Protein AF-A0A401NNZ1-F1 (afdb_monomer_lite)

Organism: Scyliorhinus torazame (NCBI:txid75743)

pLDDT: mean 77.68, std 12.79, range [53.47, 92.81]

Sequence (85 aa):
RKSWLKNEQKTKRSLISAVSSAKDLVRKLLVVNPRNRYTAQQVLHHSWIRSAAKRNTHNLQREVSMNIGQHFRHCRRQGIRNPAT

InterPro domains:
  IPR011009 Protein kinase-like domain superfamily [SSF56112] (17-63)
  IPR050205 Calcium-dependent Serine/Threonine Protein Kinases [PTHR24349] (15-66)

Secondary structure (DSSP, 8-state):
--HHHHHHHHHHHHHHHHHHHHHHHHHHHS-SSGGGSPPHHHHHTSHHHHTGGG------HHHHHHHHHHHSTTGGGSSS-----

Structure (mmCIF, N/CA/C/O backbone):
data_AF-A0A401NNZ1-F1
#
_entry.id   AF-A0A401NNZ1-F1
#
loop_
_atom_site.group_PDB
_atom_site.id
_atom_site.type_symbol
_atom_site.label_atom_id
_atom_site.label_alt_id
_atom_site.label_comp_id
_atom_site.label_asym_id
_atom_site.label_entity_id
_atom_site.label_seq_id
_atom_site.pdbx_PDB_ins_code
_atom_site.Cartn_x
_atom_site.Cartn_y
_atom_site.Cartn_z
_atom_site.occupancy
_atom_site.B_iso_or_equiv
_atom_site.auth_seq_id
_atom_site.auth_comp_id
_atom_site.auth_asym_id
_atom_site.auth_atom_id
_atom_site.pdbx_PDB_model_num
ATOM 1 N N . ARG A 1 1 ? 2.267 3.334 -39.535 1.00 61.50 1 ARG A N 1
ATOM 2 C CA . ARG A 1 1 ? 1.629 4.522 -38.899 1.00 61.50 1 ARG A CA 1
ATOM 3 C C . ARG A 1 1 ? 0.593 4.206 -37.797 1.00 61.50 1 ARG A C 1
ATOM 5 O O . ARG A 1 1 ? 0.463 5.024 -36.905 1.00 61.50 1 ARG A O 1
ATOM 12 N N . LYS A 1 2 ? -0.085 3.039 -37.758 1.00 64.69 2 LYS A N 1
ATOM 13 C CA . LYS A 1 2 ? -1.077 2.692 -36.697 1.00 64.69 2 LYS A CA 1
ATOM 14 C C . LYS A 1 2 ? -0.490 2.114 -35.386 1.00 64.69 2 LYS A C 1
ATOM 16 O O . LYS A 1 2 ? -1.230 1.897 -34.431 1.00 64.69 2 LYS A O 1
ATOM 21 N N . SER A 1 3 ? 0.811 1.813 -35.336 1.00 58.59 3 SER A N 1
ATOM 22 C CA . SER A 1 3 ? 1.472 1.189 -34.174 1.00 58.59 3 SER A CA 1
ATOM 23 C C . SER A 1 3 ? 1.630 2.135 -32.979 1.00 58.59 3 SER A C 1
ATOM 25 O O . SER A 1 3 ? 1.552 1.682 -31.841 1.00 58.59 3 SER A O 1
ATOM 27 N N . TRP A 1 4 ? 1.778 3.436 -33.232 1.00 61.91 4 TRP A N 1
ATOM 28 C CA . TRP A 1 4 ? 1.894 4.470 -32.200 1.00 61.91 4 TRP A CA 1
ATOM 29 C C . TRP A 1 4 ? 0.608 4.616 -31.388 1.00 61.91 4 TRP A C 1
ATOM 31 O O . TRP A 1 4 ? 0.621 4.468 -30.177 1.00 61.91 4 TRP A O 1
ATOM 41 N N . LEU A 1 5 ? -0.546 4.725 -32.045 1.00 71.00 5 LEU A N 1
ATOM 42 C CA . LEU A 1 5 ? -1.831 4.777 -31.336 1.00 71.00 5 LEU A CA 1
ATOM 43 C C . LEU A 1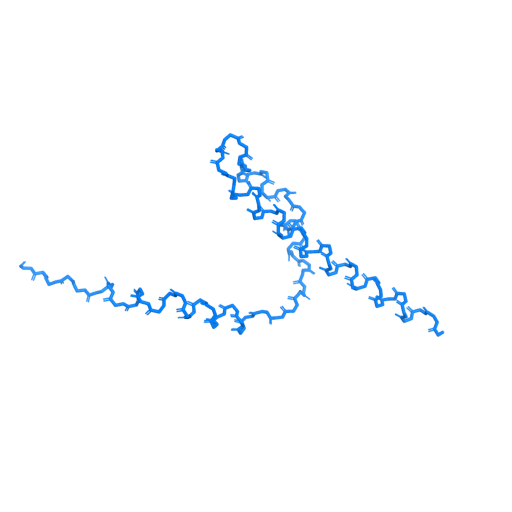 5 ? -2.077 3.523 -30.479 1.00 71.00 5 LEU A C 1
ATOM 45 O O . LEU A 1 5 ? -2.612 3.606 -29.376 1.00 71.00 5 LEU A O 1
ATOM 49 N N . LYS A 1 6 ? -1.640 2.348 -30.953 1.00 71.75 6 LYS A N 1
ATOM 50 C CA . LYS A 1 6 ? -1.730 1.099 -30.181 1.00 71.75 6 LYS A CA 1
ATOM 51 C C . LYS A 1 6 ? -0.804 1.100 -28.960 1.00 71.75 6 LYS A C 1
ATOM 53 O O . LYS A 1 6 ? -1.213 0.593 -27.916 1.00 71.75 6 LYS A O 1
ATOM 58 N N . ASN A 1 7 ? 0.412 1.645 -29.068 1.00 75.62 7 ASN A N 1
ATOM 59 C CA . ASN A 1 7 ? 1.345 1.728 -27.940 1.00 75.62 7 ASN A CA 1
ATOM 60 C C . ASN A 1 7 ? 0.851 2.722 -26.877 1.00 75.62 7 ASN A C 1
ATOM 62 O O . ASN A 1 7 ? 0.877 2.410 -25.691 1.00 75.62 7 ASN A O 1
ATOM 66 N N . GLU A 1 8 ? 0.272 3.840 -27.301 1.00 70.81 8 GLU A N 1
ATOM 67 C CA . GLU A 1 8 ? -0.227 4.882 -26.418 1.00 70.81 8 GLU A CA 1
ATOM 68 C C . GLU A 1 8 ? -1.476 4.410 -25.678 1.00 70.81 8 GLU A C 1
ATOM 70 O O . GLU A 1 8 ? -1.568 4.537 -24.457 1.00 70.81 8 GLU A O 1
ATOM 75 N N . GLN A 1 9 ? -2.407 3.767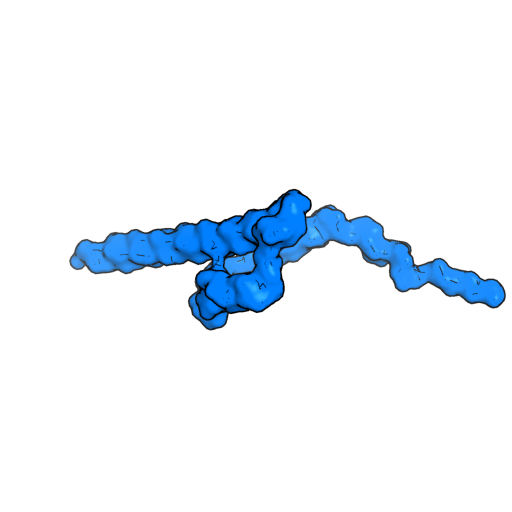 -26.388 1.00 68.69 9 GLN A N 1
ATOM 76 C CA . GLN A 1 9 ? -3.600 3.194 -25.772 1.00 68.69 9 GLN A CA 1
ATOM 77 C C . GLN A 1 9 ? -3.247 2.069 -24.790 1.00 68.69 9 GLN A C 1
ATOM 79 O O . GLN A 1 9 ? -3.895 1.928 -23.751 1.00 68.69 9 GLN A O 1
ATOM 84 N N . LYS A 1 10 ? -2.194 1.291 -25.079 1.00 71.69 10 LYS A N 1
ATOM 85 C CA . LYS A 1 10 ? -1.655 0.277 -24.162 1.00 71.69 10 LYS A CA 1
ATOM 86 C C . LYS A 1 10 ? -1.081 0.925 -22.899 1.00 71.69 10 LYS A C 1
ATOM 88 O O . LYS A 1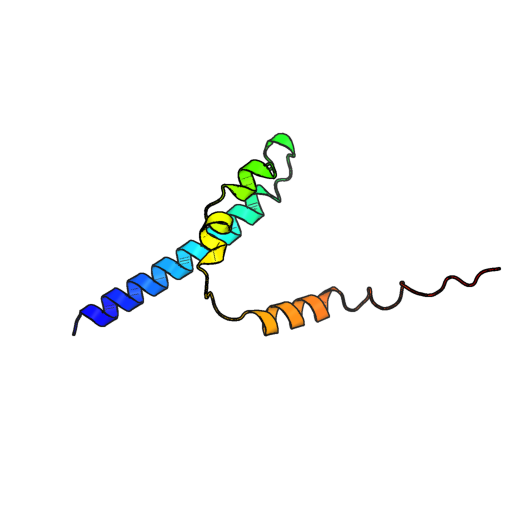 10 ? -1.404 0.478 -21.800 1.00 71.69 10 LYS A O 1
ATOM 93 N N . THR A 1 11 ? -0.313 2.003 -23.041 1.00 72.31 11 THR A N 1
ATOM 94 C CA . THR A 1 11 ? 0.250 2.765 -21.916 1.00 72.31 11 THR A CA 1
ATOM 95 C C . THR A 1 11 ? -0.847 3.403 -21.063 1.00 72.31 11 THR A C 1
ATOM 97 O O . THR A 1 11 ? -0.863 3.213 -19.848 1.00 72.31 11 THR A O 1
ATOM 100 N N . LYS A 1 12 ? -1.830 4.072 -21.680 1.00 73.44 12 LYS A N 1
ATOM 101 C CA . LYS A 1 12 ? -2.969 4.692 -20.981 1.00 73.44 12 LYS A CA 1
ATOM 102 C C . LYS A 1 12 ? -3.783 3.663 -20.191 1.00 73.44 12 LYS A C 1
ATOM 104 O O . LYS A 1 12 ? -4.035 3.863 -19.005 1.00 73.44 12 LYS A O 1
ATOM 109 N N . ARG A 1 13 ? -4.129 2.520 -20.797 1.00 71.50 13 ARG A N 1
ATOM 110 C CA . ARG A 1 13 ? -4.848 1.425 -20.111 1.00 71.50 13 ARG A CA 1
ATOM 111 C C . ARG A 1 13 ? -4.040 0.826 -18.958 1.00 71.50 13 ARG A C 1
ATOM 113 O O . ARG A 1 13 ? -4.603 0.541 -17.903 1.00 71.50 13 ARG A O 1
ATOM 120 N N . SER A 1 14 ? -2.727 0.677 -19.135 1.00 75.44 14 SER A N 1
ATOM 121 C CA . SER A 1 14 ? -1.829 0.185 -18.085 1.00 75.44 14 SER A CA 1
ATOM 122 C C . SER A 1 14 ? -1.774 1.131 -16.882 1.00 75.44 14 SER A C 1
ATOM 124 O O . SER A 1 14 ? -1.822 0.675 -15.740 1.00 75.44 14 SER A O 1
ATOM 126 N N . LEU A 1 15 ? -1.708 2.445 -17.119 1.00 71.62 15 LEU A N 1
ATOM 127 C CA . LEU A 1 15 ? -1.685 3.457 -16.058 1.00 71.62 15 LEU A CA 1
ATOM 128 C C . LEU A 1 15 ? -3.005 3.495 -15.276 1.00 71.62 15 LEU A C 1
ATOM 130 O O . LEU A 1 15 ? -2.990 3.500 -14.045 1.00 71.62 15 LEU A O 1
ATOM 134 N N . ILE A 1 16 ? -4.144 3.437 -15.974 1.00 76.88 16 ILE A N 1
ATOM 135 C CA . ILE A 1 16 ? -5.476 3.406 -15.347 1.00 76.88 16 ILE A CA 1
ATOM 136 C C . ILE A 1 16 ? -5.627 2.168 -14.448 1.00 76.88 16 ILE A C 1
ATOM 138 O O . ILE A 1 16 ? -6.117 2.273 -13.321 1.00 76.88 16 ILE A O 1
ATOM 142 N N . SER A 1 17 ? -5.145 1.007 -14.901 1.00 75.38 17 SER A N 1
ATOM 143 C CA . SER A 1 17 ? -5.182 -0.239 -14.124 1.00 75.38 17 SER A CA 1
ATOM 144 C C . SER A 1 17 ? -4.344 -0.167 -12.837 1.00 75.38 17 SER A C 1
ATOM 146 O O . SER A 1 17 ? -4.795 -0.598 -11.771 1.00 75.38 17 SER A O 1
ATOM 148 N N . ALA A 1 18 ? -3.158 0.450 -12.892 1.00 72.94 18 ALA A N 1
ATOM 149 C CA . ALA A 1 18 ? -2.292 0.613 -11.723 1.00 72.94 18 ALA A CA 1
ATOM 150 C C . ALA A 1 18 ? -2.918 1.519 -10.647 1.00 72.94 18 ALA A C 1
ATOM 152 O O . ALA A 1 18 ? -2.868 1.188 -9.461 1.00 72.94 18 ALA A O 1
ATOM 153 N N . VAL A 1 19 ? -3.548 2.628 -11.051 1.00 79.62 19 VAL A N 1
ATOM 154 C CA . VAL A 1 19 ? -4.253 3.543 -10.134 1.00 79.62 19 VAL A CA 1
ATOM 155 C C . VAL A 1 19 ? -5.504 2.888 -9.550 1.00 79.62 19 VAL A C 1
ATOM 157 O O . VAL A 1 19 ? -5.760 3.023 -8.353 1.00 79.62 19 VAL A O 1
ATOM 160 N N . SER A 1 20 ? -6.265 2.147 -10.360 1.00 84.31 20 SER A N 1
ATOM 161 C CA . SER A 1 20 ? -7.433 1.400 -9.876 1.00 84.31 20 SER A CA 1
ATOM 162 C C . SER A 1 20 ? -7.032 0.373 -8.812 1.00 84.31 20 SER A C 1
ATOM 164 O O . SER A 1 20 ? -7.610 0.344 -7.727 1.00 84.31 20 SER A O 1
ATOM 166 N N . SER A 1 21 ? -5.954 -0.376 -9.068 1.00 85.69 21 SER A N 1
ATOM 167 C CA . SER A 1 21 ? -5.407 -1.358 -8.122 1.00 85.69 21 SER A CA 1
ATOM 168 C C . SER A 1 21 ? -4.902 -0.707 -6.828 1.00 85.69 21 SER A C 1
ATOM 170 O O . SER A 1 21 ? -5.060 -1.274 -5.751 1.00 85.69 21 SER A O 1
ATOM 172 N N . ALA A 1 22 ? -4.317 0.493 -6.906 1.00 86.44 22 ALA A N 1
ATOM 173 C CA . ALA A 1 22 ? -3.901 1.253 -5.725 1.00 86.44 22 ALA A CA 1
ATOM 174 C C . ALA A 1 22 ? -5.100 1.621 -4.841 1.00 86.44 22 ALA A C 1
ATOM 176 O O . ALA A 1 22 ? -5.088 1.399 -3.632 1.00 86.44 22 ALA A O 1
ATOM 177 N N . LYS A 1 23 ? -6.159 2.156 -5.461 1.00 89.75 23 LYS A N 1
ATOM 178 C CA . LYS A 1 23 ? -7.386 2.552 -4.761 1.00 89.75 23 LYS A CA 1
ATOM 179 C C . LYS A 1 23 ? -8.111 1.347 -4.157 1.00 89.75 23 LYS A C 1
ATOM 181 O O . LYS A 1 23 ? -8.640 1.465 -3.058 1.00 89.75 23 LYS A O 1
ATOM 186 N N . ASP A 1 24 ? -8.131 0.203 -4.842 1.00 90.12 24 ASP A N 1
ATOM 187 C CA . ASP A 1 24 ? -8.719 -1.042 -4.323 1.00 90.12 24 ASP A CA 1
ATOM 188 C C . ASP A 1 24 ? -8.033 -1.512 -3.034 1.00 90.12 24 ASP A C 1
ATOM 190 O O . ASP A 1 24 ? -8.701 -1.788 -2.038 1.00 90.12 24 ASP A O 1
ATOM 194 N N . LEU A 1 25 ? -6.696 -1.490 -3.014 1.00 90.69 25 LEU A N 1
ATOM 195 C CA . LEU A 1 25 ? -5.927 -1.881 -1.836 1.00 90.69 25 LEU A CA 1
ATOM 1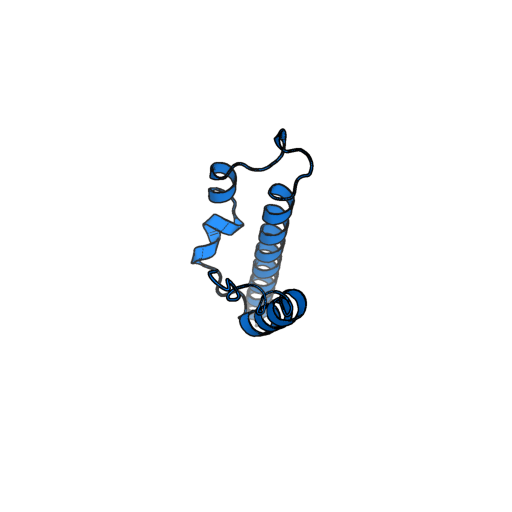96 C C . LEU A 1 25 ? -6.266 -1.019 -0.615 1.00 90.69 25 LEU A C 1
ATOM 198 O O . LEU A 1 25 ? -6.506 -1.543 0.472 1.00 90.69 25 LEU A O 1
ATOM 202 N N . VAL A 1 26 ? -6.321 0.303 -0.797 1.00 91.06 26 VAL A N 1
ATOM 203 C CA . VAL A 1 26 ? -6.646 1.241 0.287 1.00 91.06 26 VAL A CA 1
ATOM 204 C C . VAL A 1 26 ? -8.060 0.995 0.820 1.00 91.06 26 VAL A C 1
ATOM 206 O O . VAL A 1 26 ? -8.252 0.988 2.033 1.00 91.06 26 VAL A O 1
ATOM 209 N N . ARG A 1 27 ? -9.041 0.709 -0.048 1.00 91.94 27 ARG A N 1
ATOM 210 C CA . ARG A 1 27 ? -10.415 0.383 0.380 1.00 91.94 27 ARG A CA 1
ATOM 211 C C . ARG A 1 27 ? -10.481 -0.870 1.249 1.00 91.94 27 ARG A C 1
ATOM 213 O O . ARG A 1 27 ? -11.239 -0.891 2.209 1.00 91.94 27 ARG A O 1
ATOM 220 N N . LYS A 1 28 ? -9.683 -1.893 0.936 1.00 88.19 28 LYS A N 1
ATOM 221 C CA . LYS A 1 28 ? -9.639 -3.164 1.683 1.00 88.19 28 LYS A CA 1
ATOM 222 C C . LYS A 1 28 ? -8.880 -3.076 3.010 1.00 88.19 28 LYS A C 1
ATOM 224 O O . LYS A 1 28 ? -9.111 -3.883 3.910 1.00 88.19 28 LYS A O 1
ATOM 229 N N . LEU A 1 29 ? -8.000 -2.085 3.144 1.00 90.75 29 LEU A N 1
ATOM 230 C CA . LEU A 1 29 ? -7.347 -1.733 4.406 1.00 90.75 29 LEU A CA 1
ATOM 231 C C . LEU A 1 29 ? -8.262 -0.888 5.302 1.00 90.75 29 LEU A C 1
ATOM 233 O O . LEU A 1 29 ? -8.366 -1.139 6.502 1.00 90.75 29 LEU A O 1
ATOM 237 N N . LEU A 1 30 ? -8.964 0.081 4.713 1.00 92.62 30 LEU A N 1
ATOM 238 C CA . LEU A 1 30 ? -9.849 1.020 5.406 1.00 92.62 30 LEU A CA 1
ATOM 239 C C . LEU A 1 30 ? -11.298 0.510 5.488 1.00 92.62 30 LEU A C 1
ATOM 241 O O . LEU A 1 30 ? -12.248 1.255 5.255 1.00 92.62 30 LEU A O 1
ATOM 245 N N . VAL A 1 31 ? -11.476 -0.770 5.823 1.00 91.00 31 VAL A N 1
ATOM 246 C CA . VAL A 1 31 ? -12.801 -1.355 6.073 1.00 91.00 31 VAL A CA 1
ATOM 247 C C . VAL A 1 31 ? -13.210 -1.108 7.528 1.00 91.00 31 VAL A C 1
ATOM 249 O O . VAL A 1 31 ? -12.426 -1.348 8.453 1.00 91.00 31 VAL A O 1
ATOM 252 N N . VAL A 1 32 ? -14.455 -0.653 7.722 1.00 86.50 32 VAL A N 1
ATOM 253 C CA . VAL A 1 32 ? -15.050 -0.376 9.044 1.00 86.50 32 VAL A CA 1
ATOM 254 C C . VAL A 1 32 ? -15.104 -1.647 9.895 1.00 86.50 32 VAL A C 1
ATOM 256 O O . VAL A 1 32 ? -14.729 -1.631 11.063 1.00 86.50 32 VAL A O 1
ATOM 259 N N . ASN A 1 33 ? -15.515 -2.769 9.296 1.00 86.75 33 ASN A N 1
ATOM 260 C CA . ASN A 1 33 ? -15.552 -4.062 9.971 1.00 86.75 33 ASN A CA 1
ATOM 261 C C . ASN A 1 33 ? -14.157 -4.727 9.969 1.00 86.75 33 ASN A C 1
ATOM 263 O O . ASN A 1 33 ? -13.651 -5.063 8.893 1.00 86.75 33 ASN A O 1
ATOM 267 N N . PRO A 1 34 ? -13.551 -4.994 11.141 1.00 84.12 34 PRO A N 1
ATOM 268 C CA . PRO A 1 34 ? -12.220 -5.590 11.231 1.00 84.12 34 PRO A CA 1
ATOM 269 C C . PRO A 1 34 ? -12.150 -7.024 10.691 1.00 84.12 34 PRO A C 1
ATOM 271 O O . PRO A 1 34 ? -11.093 -7.429 10.224 1.00 84.12 34 PRO A O 1
ATOM 274 N N . ARG A 1 35 ? -13.254 -7.783 10.691 1.00 85.62 35 ARG A N 1
ATOM 275 C CA . ARG A 1 35 ? -13.280 -9.155 10.143 1.00 85.62 35 ARG A CA 1
ATOM 276 C C . ARG A 1 35 ? -13.162 -9.190 8.618 1.00 85.62 35 ARG A C 1
ATOM 278 O O . ARG A 1 35 ? -12.705 -10.179 8.063 1.00 85.62 35 ARG A O 1
ATOM 285 N N . ASN A 1 36 ? -13.544 -8.097 7.960 1.00 85.69 36 ASN A N 1
ATOM 286 C CA . ASN A 1 36 ? -13.461 -7.936 6.508 1.00 85.69 36 ASN A CA 1
ATOM 287 C C . ASN A 1 36 ? -12.181 -7.198 6.078 1.00 85.69 36 ASN A C 1
ATOM 289 O O . ASN A 1 36 ? -11.959 -6.991 4.883 1.00 85.69 36 ASN A O 1
ATOM 293 N N . ARG A 1 37 ? -11.359 -6.757 7.040 1.00 92.81 37 ARG A N 1
ATOM 294 C CA . ARG A 1 37 ? -10.110 -6.046 6.779 1.00 92.81 37 ARG A CA 1
ATOM 295 C C . ARG A 1 37 ? -9.058 -7.026 6.289 1.00 92.81 37 ARG A C 1
ATOM 297 O O . ARG A 1 37 ? -8.881 -8.098 6.860 1.00 92.81 37 ARG A O 1
ATOM 304 N N . TYR A 1 38 ? -8.321 -6.620 5.263 1.00 91.19 38 TYR A N 1
ATOM 305 C CA . TYR A 1 38 ? -7.208 -7.423 4.776 1.00 91.19 38 TYR A CA 1
ATOM 306 C C . TYR A 1 38 ? -6.127 -7.600 5.844 1.00 91.19 38 TYR A C 1
ATOM 308 O O . TYR A 1 38 ? -5.683 -6.635 6.471 1.00 91.19 38 TYR A O 1
ATOM 316 N N . THR A 1 39 ? -5.670 -8.839 6.006 1.00 91.94 39 THR A N 1
ATOM 317 C CA . THR A 1 39 ? -4.500 -9.154 6.827 1.00 91.94 39 THR A CA 1
ATOM 318 C C . THR A 1 39 ? -3.219 -8.708 6.124 1.00 91.94 39 THR A C 1
ATOM 320 O O . THR A 1 39 ? -3.178 -8.559 4.899 1.00 91.94 39 THR A O 1
ATOM 323 N N . ALA A 1 40 ? -2.136 -8.530 6.885 1.00 90.31 40 ALA A N 1
ATOM 324 C CA . ALA A 1 40 ? -0.840 -8.144 6.324 1.00 90.31 40 ALA A CA 1
ATOM 325 C C . ALA A 1 40 ? -0.373 -9.113 5.220 1.00 90.31 40 ALA A C 1
ATOM 327 O O . ALA A 1 40 ? 0.104 -8.680 4.174 1.00 90.31 40 ALA A O 1
ATOM 328 N N . GLN A 1 41 ? -0.597 -10.418 5.401 1.00 90.69 41 GLN A N 1
ATOM 329 C CA . GLN A 1 41 ? -0.284 -11.428 4.387 1.00 90.69 41 GLN A CA 1
ATOM 330 C C . GLN A 1 41 ? -1.101 -11.216 3.103 1.00 90.69 41 GLN A C 1
ATOM 332 O O . GLN A 1 41 ? -0.540 -11.215 2.009 1.00 90.69 41 GLN A O 1
ATOM 337 N N . GLN A 1 42 ? -2.407 -10.956 3.212 1.00 90.56 42 GLN A N 1
ATOM 338 C CA . GLN A 1 42 ? -3.264 -10.692 2.048 1.00 90.56 42 GLN A CA 1
ATOM 339 C C . GLN A 1 42 ? -2.843 -9.426 1.286 1.00 90.56 42 GLN A C 1
ATOM 341 O O . GLN A 1 42 ? -2.860 -9.406 0.055 1.00 90.56 42 GLN A O 1
ATOM 346 N N . VAL A 1 43 ? -2.419 -8.382 2.002 1.00 90.44 43 VAL A N 1
ATOM 347 C CA . VAL A 1 43 ? -1.902 -7.131 1.419 1.00 90.44 43 VAL A CA 1
ATOM 348 C C . VAL A 1 43 ? -0.645 -7.383 0.593 1.00 90.44 43 VAL A C 1
ATOM 350 O O . VAL A 1 43 ? -0.548 -6.885 -0.529 1.00 90.44 43 VAL A O 1
ATOM 353 N N . LEU A 1 44 ? 0.293 -8.180 1.111 1.00 89.12 44 LEU A N 1
ATOM 354 C CA . LEU A 1 44 ? 1.541 -8.506 0.414 1.00 89.12 44 LEU A CA 1
ATOM 355 C C . LEU A 1 44 ? 1.294 -9.244 -0.911 1.00 89.12 44 LEU A C 1
ATOM 357 O O . LEU A 1 44 ? 2.024 -9.033 -1.879 1.00 89.12 44 LEU A O 1
ATOM 361 N N . HIS A 1 45 ? 0.228 -10.043 -0.991 1.00 89.81 45 HIS A N 1
ATOM 362 C CA . HIS A 1 45 ? -0.174 -10.728 -2.222 1.00 89.81 45 HIS A CA 1
ATOM 363 C C . HIS A 1 45 ? -0.966 -9.851 -3.209 1.00 89.81 45 HIS A C 1
ATOM 365 O O . HIS A 1 45 ? -1.212 -10.279 -4.340 1.00 89.81 45 HIS A O 1
ATOM 371 N N . HIS A 1 46 ? -1.353 -8.626 -2.839 1.00 89.62 46 HIS A N 1
ATOM 372 C CA . HIS A 1 46 ? -2.154 -7.765 -3.703 1.00 89.62 46 HIS A CA 1
ATOM 373 C C . HIS A 1 46 ? -1.378 -7.302 -4.946 1.00 89.62 46 HIS A C 1
ATOM 375 O O . HIS A 1 46 ? -0.196 -6.956 -4.878 1.00 89.62 46 HIS A O 1
ATOM 381 N N . SER A 1 47 ? -2.068 -7.218 -6.088 1.00 85.75 47 SER A N 1
ATOM 382 C CA . SER A 1 47 ? -1.492 -6.839 -7.388 1.00 85.75 47 SER A CA 1
ATOM 383 C C . SER A 1 47 ? -0.725 -5.516 -7.335 1.00 85.75 47 SER A C 1
ATOM 385 O O . SER A 1 47 ? 0.358 -5.410 -7.905 1.00 85.75 47 SER A O 1
ATOM 387 N N . TRP A 1 48 ? -1.230 -4.525 -6.592 1.00 85.38 48 TRP A N 1
ATOM 388 C CA . TRP A 1 48 ? -0.532 -3.251 -6.419 1.00 85.38 48 TRP A CA 1
ATOM 389 C C . TRP A 1 48 ? 0.832 -3.423 -5.739 1.00 85.38 48 TRP A C 1
ATOM 391 O O . TRP A 1 48 ? 1.813 -2.897 -6.260 1.00 85.38 48 TRP A O 1
ATOM 401 N N . ILE A 1 49 ? 0.928 -4.182 -4.641 1.00 87.19 49 ILE A N 1
ATOM 402 C CA . ILE A 1 49 ? 2.193 -4.416 -3.921 1.00 87.19 49 ILE A CA 1
ATOM 403 C C . ILE A 1 49 ? 3.137 -5.277 -4.762 1.00 87.19 49 ILE A C 1
ATOM 405 O O . ILE A 1 49 ? 4.283 -4.897 -4.987 1.00 87.19 49 ILE A O 1
ATOM 409 N N . ARG A 1 50 ? 2.638 -6.375 -5.336 1.00 85.19 50 ARG A N 1
ATOM 410 C CA . ARG A 1 50 ? 3.449 -7.283 -6.158 1.00 85.19 50 ARG A CA 1
ATOM 411 C C . ARG A 1 50 ? 4.009 -6.613 -7.415 1.00 85.19 50 ARG A C 1
ATOM 413 O O . ARG A 1 50 ? 5.104 -6.938 -7.860 1.00 85.19 50 ARG A O 1
ATOM 420 N N . SER A 1 51 ? 3.278 -5.661 -7.992 1.00 77.50 51 SER A N 1
ATOM 421 C CA . SER A 1 51 ? 3.729 -4.887 -9.152 1.00 77.50 51 SER A CA 1
ATOM 422 C C . SER A 1 51 ? 4.514 -3.621 -8.783 1.00 77.50 51 SER A C 1
ATOM 424 O O . SER A 1 51 ? 4.958 -2.923 -9.693 1.00 77.50 51 SER A O 1
ATOM 426 N N . ALA A 1 52 ? 4.711 -3.308 -7.494 1.00 66.06 52 ALA A N 1
ATOM 427 C CA . ALA A 1 52 ? 5.367 -2.078 -7.037 1.00 66.06 52 ALA A CA 1
ATOM 428 C C . ALA A 1 52 ? 6.786 -1.893 -7.570 1.00 66.06 52 ALA A C 1
ATOM 430 O O . ALA A 1 52 ? 7.139 -0.783 -7.961 1.00 66.06 52 ALA A O 1
ATOM 431 N N . ALA A 1 53 ? 7.540 -2.984 -7.704 1.00 58.50 53 ALA A N 1
ATOM 432 C CA . ALA A 1 53 ? 8.908 -2.967 -8.216 1.00 58.50 53 ALA A CA 1
ATOM 433 C C . ALA A 1 53 ? 9.039 -2.468 -9.672 1.00 58.50 53 ALA A C 1
ATOM 435 O O . ALA A 1 53 ? 10.137 -2.145 -10.106 1.00 58.50 53 ALA A O 1
ATOM 436 N N . LYS A 1 54 ? 7.942 -2.399 -10.446 1.00 61.12 54 LYS A N 1
ATOM 437 C CA . LYS A 1 54 ? 7.959 -2.028 -11.877 1.00 61.12 54 LYS A CA 1
ATOM 438 C C . LYS A 1 54 ? 7.330 -0.669 -12.191 1.00 61.12 54 LYS A C 1
ATOM 440 O O . LYS A 1 54 ? 7.201 -0.311 -13.360 1.00 61.12 54 LYS A O 1
ATOM 445 N N . ARG A 1 55 ? 6.887 0.090 -11.186 1.00 62.09 55 ARG A N 1
ATOM 446 C CA . ARG A 1 55 ? 6.089 1.302 -11.414 1.00 62.09 55 ARG A CA 1
ATOM 447 C C . ARG A 1 55 ? 6.967 2.555 -11.463 1.00 62.09 55 ARG A C 1
ATOM 449 O O . ARG A 1 55 ? 7.119 3.237 -10.461 1.00 62.09 55 ARG A O 1
ATOM 456 N N . ASN A 1 56 ? 7.449 2.912 -12.658 1.00 58.34 56 ASN A N 1
ATOM 457 C CA . ASN A 1 56 ? 7.822 4.297 -12.990 1.00 58.34 56 ASN A CA 1
ATOM 458 C C . ASN A 1 56 ? 6.543 5.107 -13.281 1.00 58.34 56 ASN A C 1
ATOM 460 O O . ASN A 1 56 ? 6.274 5.543 -14.398 1.00 58.34 56 ASN A O 1
ATOM 464 N N . THR A 1 57 ? 5.656 5.176 -12.293 1.00 66.50 57 THR A N 1
ATOM 465 C CA . THR A 1 57 ? 4.460 6.018 -12.347 1.00 66.50 57 THR A CA 1
ATOM 466 C C . THR A 1 57 ? 4.871 7.394 -11.863 1.00 66.50 57 THR A C 1
ATOM 468 O O . THR A 1 57 ? 5.227 7.504 -10.699 1.00 66.50 57 THR A O 1
ATOM 471 N N . HIS A 1 58 ? 4.864 8.368 -12.777 1.00 70.38 58 HIS A N 1
ATOM 472 C CA . HIS A 1 58 ? 4.959 9.824 -12.595 1.00 70.38 58 HIS A CA 1
ATOM 473 C C . HIS A 1 58 ? 5.402 10.318 -11.206 1.00 70.38 58 HIS A C 1
ATOM 475 O O . HIS A 1 58 ? 4.725 10.074 -10.213 1.00 70.38 58 HIS A O 1
ATOM 481 N N . ASN A 1 59 ? 6.491 11.086 -11.131 1.00 81.56 59 ASN A N 1
ATOM 482 C CA . ASN A 1 59 ? 6.976 11.628 -9.862 1.00 81.56 59 ASN A CA 1
ATOM 483 C C . ASN A 1 59 ? 5.910 12.520 -9.180 1.00 81.56 59 ASN A C 1
ATOM 485 O O . ASN A 1 59 ? 5.705 13.666 -9.572 1.00 81.56 59 ASN A O 1
ATOM 489 N N . LEU A 1 60 ? 5.243 11.993 -8.147 1.00 85.06 60 LEU A N 1
ATOM 490 C CA . LEU A 1 60 ? 4.240 12.711 -7.346 1.00 85.06 60 LEU A CA 1
ATOM 491 C C . LEU A 1 60 ? 4.847 13.428 -6.129 1.00 85.06 60 LEU A C 1
ATOM 493 O O . LEU A 1 60 ? 4.113 13.983 -5.314 1.00 85.06 60 LEU A O 1
ATOM 497 N N . GLN A 1 61 ? 6.176 13.432 -5.980 1.00 88.06 61 GLN A N 1
ATOM 498 C CA . GLN A 1 61 ? 6.858 13.929 -4.784 1.00 88.06 61 GLN A CA 1
ATOM 499 C C . GLN A 1 61 ? 6.475 15.369 -4.443 1.00 88.06 61 GLN A C 1
ATOM 501 O O . GLN A 1 61 ? 6.220 15.651 -3.275 1.00 88.06 61 GLN A O 1
ATOM 506 N N . ARG A 1 62 ? 6.402 16.273 -5.432 1.00 91.00 62 ARG A N 1
ATOM 507 C CA . ARG A 1 62 ? 6.027 17.678 -5.203 1.00 91.00 62 ARG A CA 1
ATOM 508 C C . ARG A 1 62 ? 4.631 17.792 -4.593 1.00 91.00 62 ARG A C 1
ATOM 510 O O . ARG A 1 62 ? 4.484 18.391 -3.534 1.00 91.00 62 ARG A O 1
ATOM 517 N N . GLU A 1 63 ? 3.630 17.206 -5.244 1.00 89.81 63 GLU A N 1
ATOM 518 C CA . GLU A 1 63 ? 2.229 17.313 -4.820 1.00 89.81 63 GLU A CA 1
ATOM 519 C C . GLU A 1 63 ? 2.007 16.666 -3.452 1.00 89.81 63 GLU A C 1
ATOM 521 O O . GLU A 1 63 ? 1.440 17.283 -2.550 1.00 89.81 63 GLU A O 1
ATOM 526 N N . VAL A 1 64 ? 2.562 15.467 -3.252 1.00 88.12 64 VAL A N 1
ATOM 527 C CA . VAL A 1 64 ? 2.498 14.752 -1.973 1.00 88.12 64 VAL A CA 1
ATOM 528 C C . VAL A 1 64 ? 3.190 15.548 -0.864 1.00 88.12 64 VAL A C 1
ATOM 530 O O . VAL A 1 64 ? 2.620 15.705 0.214 1.00 88.12 64 VAL A O 1
ATOM 533 N N . SER A 1 65 ? 4.381 16.101 -1.118 1.00 91.31 65 SER A N 1
ATOM 534 C CA . SER A 1 65 ? 5.128 16.881 -0.118 1.00 91.31 65 SER A CA 1
ATOM 535 C C . SER A 1 65 ? 4.401 18.166 0.260 1.00 91.31 65 SER A C 1
ATOM 537 O O . SER A 1 65 ? 4.339 18.509 1.440 1.00 91.31 65 SER A O 1
ATOM 539 N N . MET A 1 66 ? 3.815 18.861 -0.719 1.00 90.38 66 MET A N 1
ATOM 540 C CA . MET A 1 66 ? 2.990 20.037 -0.461 1.00 90.38 66 MET A CA 1
ATOM 541 C C . MET A 1 66 ? 1.772 19.663 0.380 1.00 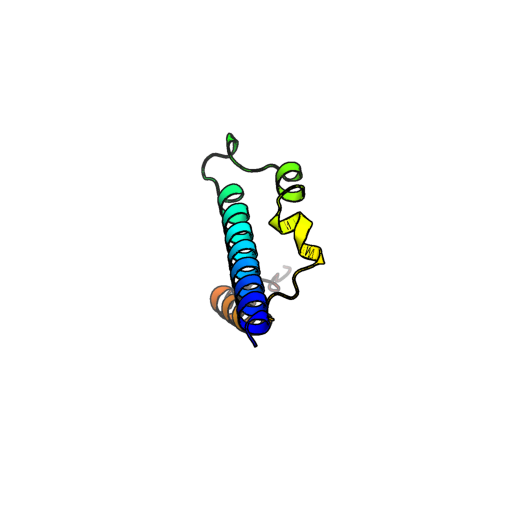90.38 66 MET A C 1
ATOM 543 O O . MET A 1 66 ? 1.528 20.311 1.390 1.00 90.38 66 MET A O 1
ATOM 547 N N . ASN A 1 67 ? 1.051 18.598 0.029 1.00 90.50 67 ASN A N 1
ATOM 548 C CA . ASN A 1 67 ? -0.135 18.166 0.766 1.00 90.50 67 ASN A CA 1
ATOM 549 C C . ASN A 1 67 ? 0.198 17.775 2.217 1.00 90.50 67 ASN A C 1
ATOM 551 O O . ASN A 1 67 ? -0.455 18.227 3.156 1.00 90.50 67 ASN A O 1
ATOM 555 N N . ILE A 1 68 ? 1.267 17.001 2.426 1.00 89.94 68 ILE A N 1
ATOM 556 C CA . ILE A 1 68 ? 1.744 16.628 3.767 1.00 89.94 68 ILE A CA 1
ATOM 557 C C . ILE A 1 68 ? 2.150 17.877 4.554 1.00 89.94 68 ILE A C 1
ATOM 559 O O . ILE A 1 68 ? 1.703 18.076 5.683 1.00 89.94 68 ILE A O 1
ATOM 563 N N . GLY A 1 69 ? 2.948 18.759 3.949 1.00 88.25 69 GLY A N 1
ATOM 564 C CA . GLY A 1 69 ? 3.305 20.033 4.561 1.00 88.25 69 GLY A CA 1
ATOM 565 C C . GLY A 1 69 ? 2.063 20.825 4.956 1.00 88.25 69 GLY A C 1
ATOM 566 O O . GLY A 1 69 ? 2.030 21.416 6.028 1.00 88.25 69 GLY A O 1
ATOM 567 N N . GLN A 1 70 ? 1.004 20.781 4.148 1.00 87.56 70 GLN A N 1
ATOM 568 C CA . GLN A 1 70 ? -0.211 21.524 4.427 1.00 87.56 70 GLN A CA 1
ATOM 569 C C . GLN A 1 70 ? -1.017 20.989 5.612 1.00 87.56 70 GLN A C 1
ATOM 571 O O . GLN A 1 70 ? -1.413 21.780 6.474 1.00 87.56 70 GLN A O 1
ATOM 576 N N . HIS A 1 71 ? -1.216 19.673 5.671 1.00 85.44 71 HIS A N 1
ATOM 577 C CA . HIS A 1 71 ? -2.070 19.021 6.665 1.00 85.44 71 HIS A CA 1
ATOM 578 C C . HIS A 1 71 ? -1.362 18.725 7.995 1.00 85.44 71 HIS A C 1
ATOM 580 O O . HIS A 1 71 ? -2.011 18.722 9.036 1.00 85.44 71 HIS A O 1
ATOM 586 N N . PHE A 1 72 ? -0.037 18.552 7.999 1.00 83.75 72 PHE A N 1
ATOM 587 C CA . PHE A 1 72 ? 0.740 18.215 9.204 1.00 83.75 72 PHE A CA 1
ATOM 588 C C . PHE A 1 72 ? 1.542 19.397 9.781 1.00 83.75 72 PHE A C 1
ATOM 590 O O . PHE A 1 72 ? 2.331 19.231 10.713 1.00 83.75 72 PHE A O 1
ATOM 597 N N . ARG A 1 73 ? 1.312 20.615 9.268 1.00 72.38 73 ARG A N 1
ATOM 598 C CA . ARG A 1 73 ? 1.985 21.877 9.647 1.00 72.38 73 ARG A CA 1
ATOM 599 C C . ARG A 1 73 ? 2.018 22.154 11.160 1.00 72.38 73 ARG A C 1
ATOM 601 O O . ARG A 1 73 ? 2.947 22.801 11.639 1.00 72.38 73 ARG A O 1
ATOM 608 N N . HIS A 1 74 ? 1.045 21.634 11.909 1.00 64.19 74 HIS A N 1
ATOM 609 C CA . HIS A 1 74 ? 0.857 21.911 13.336 1.00 64.19 74 HIS A CA 1
ATOM 610 C C . HIS A 1 74 ? 1.536 20.913 14.294 1.00 64.19 74 HIS A C 1
ATOM 612 O O . HIS A 1 74 ? 1.623 21.194 15.487 1.00 64.19 74 HIS A O 1
ATOM 618 N N . CYS A 1 75 ? 2.092 19.796 13.812 1.00 55.75 75 CYS A N 1
ATOM 619 C CA . CYS A 1 75 ? 2.751 18.809 14.683 1.00 55.75 75 CYS A CA 1
ATOM 620 C C . CYS A 1 75 ? 4.232 19.115 14.970 1.00 55.75 75 CYS A C 1
ATOM 622 O O . CYS A 1 75 ? 4.824 18.500 15.852 1.00 55.75 75 CYS A O 1
ATOM 624 N N . ARG A 1 76 ? 4.844 20.105 14.302 1.00 56.00 76 ARG A N 1
ATOM 625 C CA . ARG A 1 76 ? 6.275 20.431 14.474 1.00 56.00 76 ARG A CA 1
ATOM 626 C C . ARG A 1 76 ? 6.637 21.219 15.746 1.00 56.00 76 ARG A C 1
ATOM 628 O O . ARG A 1 76 ? 7.794 21.595 15.892 1.00 56.00 76 ARG A O 1
ATOM 635 N N . ARG A 1 77 ? 5.685 21.489 16.653 1.00 55.16 77 ARG A N 1
ATOM 636 C CA . ARG A 1 77 ? 5.923 22.294 17.875 1.00 55.16 77 ARG A CA 1
ATOM 637 C C . ARG A 1 77 ? 5.715 21.583 19.216 1.00 55.16 77 ARG A C 1
ATOM 639 O O . ARG A 1 77 ? 5.960 22.207 20.239 1.00 55.16 77 ARG A O 1
ATOM 646 N N . GLN A 1 78 ? 5.317 20.310 19.250 1.00 55.59 78 GLN A N 1
ATOM 647 C CA . GLN A 1 78 ? 5.036 19.616 20.524 1.00 55.59 78 GLN A CA 1
ATOM 648 C C . GLN A 1 78 ? 6.127 18.626 20.962 1.00 55.59 78 GLN A C 1
ATOM 650 O O . GLN A 1 78 ? 5.938 17.880 21.913 1.00 55.59 78 GLN A O 1
ATOM 655 N N . GLY A 1 79 ? 7.275 18.618 20.280 1.00 56.34 79 GLY A N 1
ATOM 656 C CA . GLY A 1 79 ? 8.283 17.575 20.446 1.00 56.34 79 GLY A CA 1
ATOM 657 C C . GLY A 1 79 ? 9.524 17.905 21.270 1.00 56.34 79 GLY A C 1
ATOM 658 O O . GLY A 1 79 ? 10.358 17.025 21.314 1.00 56.34 79 GLY A O 1
ATOM 659 N N . ILE A 1 80 ? 9.699 19.093 21.876 1.00 58.09 80 ILE A N 1
ATOM 660 C CA . ILE A 1 80 ? 10.750 19.361 22.893 1.00 58.09 80 ILE A CA 1
ATOM 661 C C . ILE A 1 80 ? 10.306 20.529 23.792 1.00 58.09 80 ILE A C 1
ATOM 663 O O . ILE A 1 80 ? 10.697 21.671 23.577 1.00 58.09 80 ILE A O 1
ATOM 667 N N . ARG A 1 81 ? 9.474 20.270 24.802 1.00 53.47 81 ARG A N 1
ATOM 668 C CA . ARG A 1 81 ? 9.395 21.092 26.026 1.00 53.47 81 ARG A CA 1
ATOM 669 C C . ARG A 1 81 ? 9.061 20.158 27.182 1.00 53.47 81 ARG A C 1
ATOM 671 O O . ARG A 1 81 ? 7.933 20.145 27.654 1.00 53.47 81 ARG A O 1
ATOM 678 N N . ASN A 1 82 ? 10.029 19.347 27.594 1.00 58.41 82 ASN A N 1
ATOM 679 C CA . ASN A 1 82 ? 10.016 18.811 28.948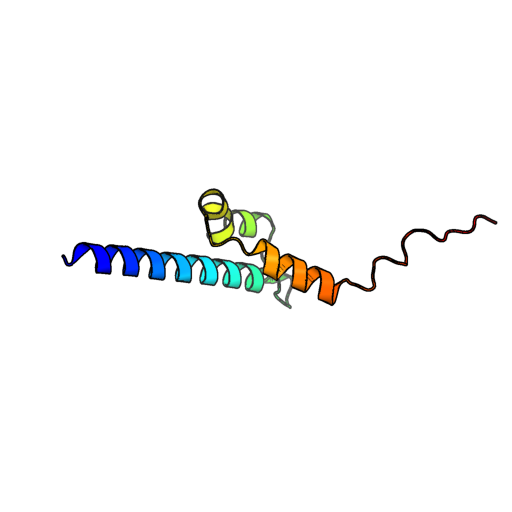 1.00 58.41 82 ASN A CA 1
ATOM 680 C C . ASN A 1 82 ? 10.907 19.735 29.795 1.00 58.41 82 ASN A C 1
ATOM 682 O O . ASN A 1 82 ? 12.128 19.644 29.664 1.00 58.41 82 ASN A O 1
ATOM 686 N N . PRO A 1 83 ? 10.360 20.689 30.569 1.00 58.72 83 PRO A N 1
ATOM 687 C CA . PRO A 1 83 ? 11.131 21.322 31.623 1.00 58.72 83 PRO A CA 1
ATOM 688 C C . PRO A 1 83 ? 11.232 20.311 32.769 1.00 58.72 83 PRO A C 1
ATOM 690 O O . PRO A 1 83 ? 10.285 20.134 33.532 1.00 58.72 83 PRO A O 1
ATOM 693 N N . ALA A 1 84 ? 12.363 19.605 32.841 1.00 57.00 84 ALA A N 1
ATOM 694 C CA . ALA A 1 84 ? 12.708 18.829 34.023 1.00 57.00 84 ALA A CA 1
ATOM 695 C C . ALA A 1 84 ? 12.670 19.769 35.238 1.00 57.00 84 ALA A C 1
ATOM 697 O O . ALA A 1 84 ? 13.306 20.825 35.222 1.00 57.00 84 ALA A O 1
ATOM 698 N N . THR A 1 85 ? 11.832 19.408 36.207 1.00 54.03 85 THR A N 1
ATOM 699 C CA . THR A 1 85 ? 11.788 19.998 37.550 1.00 54.03 85 THR A CA 1
ATOM 700 C C . THR A 1 85 ? 12.879 19.359 38.393 1.00 54.03 85 THR A C 1
ATOM 702 O O . THR A 1 85 ? 13.123 18.149 38.174 1.00 54.03 85 THR A O 1
#

Foldseek 3Di:
DCVVVVVVVVVVVVLVVLVVQVVVLVCLQPDPDPVSHDDPVRSCPGPNNVCVVPDPDDPCPVVVVVVCCVPVVPVPPPDDDDPDD

Radius of gyration: 20.05 Å; chains: 1; bounding box: 28×34×76 Å